Protein AF-A0A7G2LRY9-F1 (afdb_monomer_lite)

pLDDT: mean 87.13, std 8.14, range [65.0, 96.06]

Secondary structure (DSSP, 8-state):
--HHHHHHHHHHHHHHHHHTT--HHHHHHHHHHHHHHHHTTTHHHHHHHHHHHHHHHT-GGGTHHHHHHHHHHHHHHTTHHHHHHHHHHTT-

Foldseek 3Di:
DPPVVLVCCLVVQLVVCVVVVHPNVVSVCVSQCVSQCVPVPHPVSNVVVVVVVVVVVVPVVCVVVVVVVVVVVVCVVVCVVVVVVVVVVVVD

Structure (mmCIF, N/CA/C/O backbone):
data_AF-A0A7G2LRY9-F1
#
_entry.id   AF-A0A7G2LRY9-F1
#
loop_
_atom_site.group_PDB
_atom_site.id
_atom_site.type_symbol
_atom_site.label_atom_id
_atom_site.label_alt_id
_atom_site.label_comp_id
_atom_site.label_asym_id
_atom_site.label_entity_id
_atom_site.label_seq_id
_atom_site.pdbx_PDB_ins_code
_atom_site.Cartn_x
_atom_site.Cartn_y
_atom_site.Cartn_z
_atom_site.occupancy
_atom_site.B_iso_or_equiv
_atom_site.auth_seq_id
_atom_site.auth_comp_id
_atom_site.auth_asym_id
_atom_site.auth_atom_id
_atom_site.pdbx_PDB_model_num
ATOM 1 N N . MET A 1 1 ? 12.015 2.389 -26.752 1.00 65.00 1 MET A N 1
ATOM 2 C CA . MET A 1 1 ? 11.504 1.024 -26.993 1.00 65.00 1 MET A CA 1
ATOM 3 C C . MET A 1 1 ? 10.112 1.157 -27.567 1.00 65.00 1 MET A C 1
ATOM 5 O O . MET A 1 1 ? 9.400 2.053 -27.125 1.00 65.00 1 MET A O 1
ATOM 9 N N . ASP A 1 2 ? 9.736 0.316 -28.526 1.00 88.50 2 ASP A N 1
ATOM 10 C CA . ASP A 1 2 ? 8.340 0.244 -28.951 1.00 88.50 2 ASP A CA 1
ATOM 11 C C . ASP A 1 2 ? 7.462 -0.167 -27.770 1.00 88.50 2 ASP A C 1
ATOM 13 O O . ASP A 1 2 ? 7.759 -1.132 -27.063 1.00 88.50 2 ASP A O 1
ATOM 17 N N . TRP A 1 3 ? 6.378 0.576 -27.554 1.00 84.62 3 TRP A N 1
ATOM 18 C CA . TRP A 1 3 ? 5.436 0.353 -26.455 1.00 84.62 3 TRP A CA 1
ATOM 19 C C . TRP A 1 3 ? 4.855 -1.069 -26.483 1.00 84.62 3 TRP A C 1
ATOM 21 O O . TRP A 1 3 ? 4.634 -1.664 -25.429 1.00 84.62 3 TRP A O 1
ATOM 31 N N . GLY A 1 4 ? 4.700 -1.645 -27.682 1.00 91.38 4 GLY A N 1
ATOM 32 C CA . GLY A 1 4 ? 4.295 -3.036 -27.870 1.00 91.38 4 GLY A CA 1
ATOM 33 C C . GLY A 1 4 ? 5.280 -4.025 -27.245 1.00 91.38 4 GLY A C 1
ATOM 34 O O . GLY A 1 4 ? 4.857 -4.897 -26.492 1.00 91.38 4 GLY A O 1
ATOM 35 N N . LEU A 1 5 ? 6.588 -3.839 -27.467 1.00 89.44 5 LEU A N 1
ATOM 36 C CA . LEU A 1 5 ? 7.635 -4.699 -26.905 1.00 89.44 5 LEU A CA 1
ATOM 37 C C . LEU A 1 5 ? 7.655 -4.620 -25.372 1.00 89.44 5 LEU A C 1
ATOM 39 O O . LEU A 1 5 ? 7.719 -5.649 -24.696 1.00 89.44 5 LEU A O 1
ATOM 43 N N . THR A 1 6 ? 7.554 -3.407 -24.822 1.00 88.12 6 THR A N 1
ATOM 44 C CA . THR A 1 6 ? 7.498 -3.180 -23.371 1.00 88.12 6 THR A CA 1
ATOM 45 C C . THR A 1 6 ? 6.288 -3.870 -22.742 1.00 88.12 6 THR A C 1
ATOM 47 O O . THR A 1 6 ? 6.439 -4.564 -21.737 1.00 88.12 6 THR A O 1
ATOM 50 N N . LEU A 1 7 ? 5.105 -3.751 -23.353 1.00 88.31 7 LEU A N 1
ATOM 51 C CA . LEU A 1 7 ? 3.897 -4.419 -22.869 1.00 88.31 7 LEU A CA 1
ATOM 52 C C . LEU A 1 7 ? 4.027 -5.937 -22.916 1.00 88.31 7 LEU A C 1
ATOM 54 O O . LEU A 1 7 ? 3.741 -6.594 -21.919 1.00 88.31 7 LEU A O 1
ATOM 58 N N . THR A 1 8 ? 4.499 -6.501 -24.030 1.00 92.94 8 THR A N 1
ATOM 59 C CA . THR A 1 8 ? 4.681 -7.953 -24.146 1.00 92.94 8 THR A CA 1
ATOM 60 C C . THR A 1 8 ? 5.695 -8.498 -23.147 1.00 92.94 8 THR A C 1
ATOM 62 O O . THR A 1 8 ? 5.474 -9.574 -22.602 1.00 92.94 8 THR A O 1
ATOM 65 N N . LEU A 1 9 ? 6.767 -7.759 -22.844 1.00 91.38 9 LEU A N 1
ATOM 66 C CA . LEU A 1 9 ? 7.747 -8.163 -21.833 1.00 91.38 9 LEU A CA 1
ATOM 67 C C . LEU A 1 9 ? 7.157 -8.128 -20.420 1.00 91.38 9 LEU A C 1
ATOM 69 O O . LEU A 1 9 ? 7.365 -9.064 -19.652 1.00 91.38 9 LEU A O 1
ATOM 73 N N . MET A 1 10 ? 6.397 -7.084 -20.077 1.00 90.56 10 MET A N 1
ATOM 74 C CA . MET A 1 10 ? 5.776 -6.969 -18.755 1.00 90.56 10 MET A CA 1
ATOM 75 C C . MET A 1 10 ? 4.664 -8.007 -18.553 1.00 90.56 10 MET A C 1
ATOM 77 O O . MET A 1 10 ? 4.676 -8.727 -17.556 1.00 90.56 10 MET A O 1
ATOM 81 N N . LEU A 1 11 ? 3.732 -8.132 -19.504 1.00 92.56 11 LEU A N 1
ATOM 82 C CA . LEU A 1 11 ? 2.649 -9.119 -19.423 1.00 92.56 11 LEU A CA 1
ATOM 83 C C . LEU A 1 11 ? 3.177 -10.552 -19.523 1.00 92.56 11 LEU A C 1
ATOM 85 O O . LEU A 1 11 ? 2.744 -11.418 -18.768 1.00 92.56 11 LEU A O 1
ATOM 89 N N . GLY A 1 12 ? 4.126 -10.798 -20.428 1.00 95.06 12 GLY A N 1
ATOM 90 C CA . GLY A 1 12 ? 4.759 -12.103 -20.596 1.00 95.06 12 GLY A CA 1
ATOM 91 C C . GLY A 1 12 ? 5.544 -12.518 -19.354 1.00 95.06 12 GLY A C 1
ATOM 92 O O . GLY A 1 12 ? 5.387 -13.639 -18.882 1.00 95.06 12 GLY A O 1
ATOM 93 N N . GLY A 1 13 ? 6.322 -11.603 -18.766 1.00 93.44 13 GLY A N 1
ATOM 94 C CA . GLY A 1 13 ? 7.041 -11.850 -17.515 1.00 93.44 13 GLY A CA 1
ATOM 95 C C . GLY A 1 13 ? 6.102 -12.168 -16.351 1.00 93.44 13 GLY A C 1
ATOM 96 O O . GLY A 1 13 ? 6.347 -13.117 -15.607 1.00 93.44 13 GLY A O 1
ATOM 97 N N . LEU A 1 14 ? 4.987 -11.438 -16.234 1.00 94.31 14 LEU A N 1
ATOM 98 C CA . LEU A 1 14 ? 3.953 -11.735 -15.242 1.00 94.31 14 LEU A CA 1
ATOM 99 C C . LEU A 1 14 ? 3.347 -13.125 -15.464 1.00 94.31 14 LEU A C 1
ATOM 101 O O . LEU A 1 14 ? 3.262 -13.905 -14.520 1.00 94.31 14 LEU A O 1
ATOM 105 N N . ALA A 1 15 ? 2.969 -13.454 -16.700 1.00 95.25 15 ALA A N 1
ATOM 106 C CA . ALA A 1 15 ? 2.400 -14.755 -17.035 1.00 95.25 15 ALA A CA 1
ATOM 107 C C . ALA A 1 15 ? 3.363 -15.902 -16.694 1.00 95.25 15 ALA A C 1
ATOM 109 O O . ALA A 1 15 ? 2.951 -16.876 -16.072 1.00 95.25 15 ALA A O 1
ATOM 110 N N . VAL A 1 16 ? 4.652 -15.768 -17.021 1.00 96.00 16 VAL A N 1
ATOM 111 C CA . VAL A 1 16 ? 5.676 -16.772 -16.688 1.00 96.00 16 VAL A CA 1
ATOM 112 C C . VAL A 1 16 ? 5.811 -16.957 -15.175 1.00 96.00 16 VAL A C 1
ATOM 114 O O . VAL A 1 16 ? 5.823 -18.091 -14.703 1.00 96.00 16 VAL A O 1
ATOM 117 N N . LEU A 1 17 ? 5.859 -15.871 -14.397 1.00 94.62 17 LEU A N 1
ATOM 118 C CA . LEU A 1 17 ? 5.952 -15.956 -12.933 1.00 94.62 17 LEU A CA 1
ATOM 119 C C . LEU A 1 17 ? 4.728 -16.636 -12.310 1.00 94.62 17 LEU A C 1
ATOM 121 O O . LEU A 1 17 ? 4.870 -17.423 -11.374 1.00 94.62 17 LEU A O 1
ATOM 125 N N . LEU A 1 18 ? 3.537 -16.369 -12.849 1.00 95.69 18 LEU A N 1
ATOM 126 C CA . LEU A 1 18 ? 2.305 -17.022 -12.410 1.00 95.69 18 LEU A CA 1
ATOM 127 C C . LEU A 1 18 ? 2.275 -18.509 -12.788 1.00 95.69 18 LEU A C 1
ATOM 129 O O . LEU A 1 18 ? 1.845 -19.326 -11.980 1.00 95.69 18 LEU A O 1
ATOM 133 N N . LEU A 1 19 ? 2.778 -18.880 -13.970 1.00 95.88 19 LEU A N 1
ATOM 134 C CA . LEU A 1 19 ? 2.870 -20.280 -14.405 1.00 95.88 19 LEU A CA 1
ATOM 135 C C . LEU A 1 19 ? 3.830 -21.110 -13.541 1.00 95.88 19 LEU A C 1
ATOM 137 O O . LEU A 1 19 ? 3.605 -22.303 -13.358 1.00 95.88 19 LEU A O 1
ATOM 141 N N . ILE A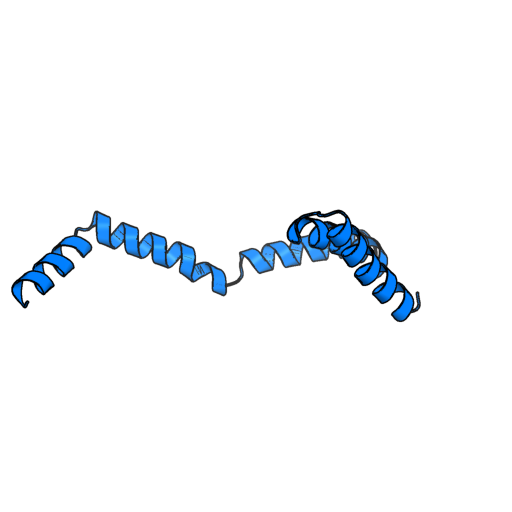 1 20 ? 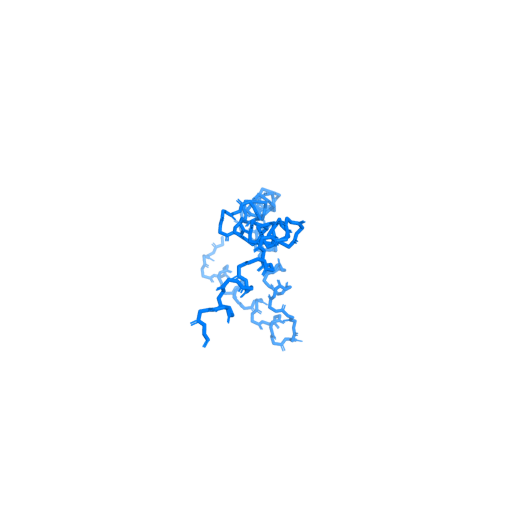4.866 -20.485 -12.974 1.00 95.31 20 ILE A N 1
ATOM 142 C CA . ILE A 1 20 ? 5.791 -21.122 -12.018 1.00 95.31 20 ILE A CA 1
ATOM 143 C C . ILE A 1 20 ? 5.125 -21.329 -10.636 1.00 95.31 20 ILE A C 1
ATOM 145 O O . ILE A 1 20 ? 5.678 -22.002 -9.769 1.00 95.31 20 ILE A O 1
ATOM 149 N N . GLY A 1 21 ? 3.912 -20.804 -10.427 1.00 91.81 21 GLY A N 1
ATOM 150 C CA . GLY A 1 21 ? 3.143 -20.968 -9.191 1.00 91.81 21 GLY A CA 1
ATOM 151 C C . GLY A 1 21 ? 3.462 -19.929 -8.116 1.00 91.81 21 GLY A C 1
ATOM 152 O O . GLY A 1 21 ? 3.101 -20.116 -6.954 1.00 91.81 21 GLY A O 1
ATOM 153 N N . LEU A 1 22 ? 4.133 -18.828 -8.473 1.00 92.88 22 LEU A N 1
ATOM 154 C CA . LEU A 1 22 ? 4.402 -17.744 -7.535 1.00 92.88 22 LEU A CA 1
ATOM 155 C C . LEU A 1 22 ? 3.079 -17.047 -7.147 1.00 92.88 22 LEU A C 1
ATOM 157 O O . LEU A 1 22 ? 2.289 -16.717 -8.037 1.00 92.88 22 LEU A O 1
ATOM 161 N N . PRO A 1 23 ? 2.824 -16.761 -5.853 1.00 92.44 23 PRO A N 1
ATOM 162 C CA . PRO A 1 23 ? 1.625 -16.035 -5.459 1.00 92.44 23 PRO A CA 1
ATOM 163 C C . PRO A 1 23 ? 1.550 -14.677 -6.160 1.00 92.44 23 PRO A C 1
ATOM 165 O O . PRO A 1 23 ? 2.553 -13.966 -6.281 1.00 92.44 23 PRO A O 1
ATOM 168 N N . VAL A 1 24 ? 0.339 -14.308 -6.582 1.00 90.50 24 VAL A N 1
ATOM 169 C CA . VAL A 1 24 ? 0.079 -13.163 -7.470 1.00 90.50 24 VAL A CA 1
ATOM 170 C C . VAL A 1 24 ? 0.743 -11.877 -6.977 1.00 90.50 24 VAL A C 1
ATOM 172 O O . VAL A 1 24 ? 1.332 -11.157 -7.776 1.00 90.50 24 VAL A O 1
ATOM 175 N N . ALA A 1 25 ? 0.721 -11.621 -5.665 1.00 87.75 25 ALA A N 1
ATOM 176 C CA . ALA A 1 25 ? 1.326 -10.434 -5.062 1.00 87.75 25 ALA A CA 1
ATOM 177 C C . ALA A 1 25 ? 2.836 -10.316 -5.347 1.00 87.75 25 ALA A C 1
ATOM 179 O O . ALA A 1 25 ? 3.304 -9.250 -5.744 1.00 87.75 25 ALA A O 1
ATOM 180 N N . PHE A 1 26 ? 3.596 -11.406 -5.203 1.00 89.12 26 PHE A N 1
ATOM 181 C CA . PHE A 1 26 ? 5.043 -11.392 -5.440 1.00 89.12 26 PHE A CA 1
ATOM 182 C C . PHE A 1 26 ? 5.369 -11.260 -6.926 1.00 89.12 26 PHE A C 1
ATOM 184 O O . PHE A 1 26 ? 6.280 -10.517 -7.287 1.00 89.12 26 PHE A O 1
ATOM 191 N N . ALA A 1 27 ? 4.593 -11.923 -7.789 1.00 92.75 27 ALA A N 1
ATOM 192 C CA . ALA A 1 27 ? 4.742 -11.793 -9.234 1.00 92.75 27 ALA A CA 1
ATOM 193 C C . ALA A 1 27 ? 4.502 -10.342 -9.685 1.00 92.75 27 ALA A C 1
ATOM 195 O O . ALA A 1 27 ? 5.297 -9.778 -10.437 1.00 92.75 27 ALA A O 1
ATOM 196 N N . PHE A 1 28 ? 3.454 -9.707 -9.152 1.00 89.38 28 PHE A N 1
ATOM 197 C CA . PHE A 1 28 ? 3.139 -8.311 -9.438 1.00 89.38 28 PHE A CA 1
ATOM 198 C C . PHE A 1 28 ? 4.243 -7.364 -8.968 1.00 89.38 28 PHE A C 1
ATOM 200 O O . PHE A 1 28 ? 4.688 -6.517 -9.741 1.00 89.38 28 PHE A O 1
ATOM 207 N N . ILE A 1 29 ? 4.722 -7.514 -7.730 1.00 88.94 29 ILE A N 1
ATOM 208 C CA . ILE A 1 29 ? 5.783 -6.659 -7.180 1.00 88.94 29 ILE A CA 1
ATOM 209 C C . ILE A 1 29 ? 7.075 -6.807 -7.992 1.00 88.94 29 ILE A C 1
ATOM 211 O O . ILE A 1 29 ? 7.704 -5.802 -8.320 1.00 88.94 29 ILE A O 1
ATOM 215 N N . ALA A 1 30 ? 7.455 -8.029 -8.373 1.00 90.81 30 ALA A N 1
ATOM 216 C CA . ALA A 1 30 ? 8.661 -8.272 -9.160 1.00 90.81 30 ALA A CA 1
ATOM 217 C C . ALA A 1 30 ? 8.594 -7.584 -10.534 1.00 90.81 30 ALA A C 1
ATOM 219 O O . ALA A 1 30 ? 9.475 -6.796 -10.881 1.00 90.81 30 ALA A O 1
ATOM 220 N N . VAL A 1 31 ? 7.517 -7.817 -11.292 1.00 92.25 31 VAL A N 1
ATOM 221 C CA . VAL A 1 31 ? 7.345 -7.246 -12.639 1.00 92.25 31 VAL A CA 1
ATOM 222 C C . VAL A 1 31 ? 7.212 -5.729 -12.596 1.00 92.25 31 VAL A C 1
ATOM 224 O O . VAL A 1 31 ? 7.795 -5.041 -13.431 1.00 92.25 31 VAL A O 1
ATOM 227 N N . THR A 1 32 ? 6.477 -5.186 -11.625 1.00 87.44 32 THR A N 1
ATOM 228 C CA . THR A 1 32 ? 6.294 -3.732 -11.500 1.00 87.44 32 THR A CA 1
ATOM 229 C C . THR A 1 32 ? 7.577 -3.031 -11.066 1.00 87.44 32 THR A C 1
ATOM 231 O O . THR A 1 32 ? 7.873 -1.968 -11.602 1.00 87.44 32 THR A O 1
ATOM 234 N N . THR A 1 33 ? 8.386 -3.635 -10.188 1.00 88.56 33 THR A N 1
ATOM 235 C CA . THR A 1 33 ? 9.689 -3.085 -9.769 1.00 88.56 33 THR A CA 1
ATOM 236 C C . THR A 1 33 ? 10.683 -3.058 -10.927 1.00 88.56 33 THR A C 1
ATOM 238 O O . THR A 1 33 ? 11.270 -2.015 -11.217 1.00 88.56 33 THR A O 1
ATOM 241 N N . VAL A 1 34 ? 10.826 -4.181 -11.638 1.00 89.56 34 VAL A N 1
ATOM 242 C CA . VAL A 1 34 ? 11.696 -4.281 -12.820 1.00 89.56 34 VAL A CA 1
ATOM 243 C C . VAL A 1 34 ? 11.206 -3.339 -13.923 1.00 89.56 34 VAL A C 1
ATOM 245 O O . VAL A 1 34 ? 11.986 -2.568 -14.480 1.00 89.56 34 VAL A O 1
ATOM 248 N N . GLY A 1 35 ? 9.900 -3.329 -14.196 1.00 88.12 35 GLY A N 1
ATOM 249 C CA . GLY A 1 35 ? 9.294 -2.443 -15.185 1.00 88.12 35 GLY A CA 1
ATOM 250 C C . GLY A 1 35 ? 9.477 -0.966 -14.845 1.00 88.12 35 GLY A C 1
ATOM 251 O O . GLY A 1 35 ? 9.809 -0.179 -15.724 1.00 88.12 35 GLY A O 1
ATOM 252 N N . ALA A 1 36 ? 9.346 -0.571 -13.579 1.00 87.00 36 ALA A N 1
ATOM 253 C CA . ALA A 1 36 ? 9.560 0.815 -13.181 1.00 87.00 36 ALA A CA 1
ATOM 254 C C . ALA A 1 36 ? 11.007 1.269 -13.383 1.00 87.00 36 ALA A C 1
ATOM 256 O O . ALA A 1 36 ? 11.227 2.389 -13.843 1.00 87.00 36 ALA A O 1
ATOM 257 N N . TYR A 1 37 ? 11.985 0.403 -13.117 1.00 85.19 37 TYR A N 1
ATOM 258 C CA . TYR A 1 37 ? 13.385 0.718 -13.378 1.00 85.19 37 TYR A CA 1
ATOM 259 C C . TYR A 1 37 ? 13.652 0.933 -14.877 1.00 85.19 37 TYR A C 1
ATOM 261 O O . TYR A 1 37 ? 14.236 1.942 -15.268 1.00 85.19 37 TYR A O 1
ATOM 269 N N . PHE A 1 38 ? 13.175 0.037 -15.743 1.00 84.50 38 PHE A N 1
ATOM 270 C CA . PHE A 1 38 ? 13.466 0.120 -17.180 1.00 84.50 38 PHE A CA 1
ATOM 271 C C . PHE A 1 38 ? 12.592 1.122 -17.951 1.00 84.50 38 PHE A C 1
ATOM 273 O O . PHE A 1 38 ? 13.048 1.685 -18.944 1.00 84.50 38 PHE A O 1
ATOM 280 N N . VAL A 1 39 ? 11.350 1.361 -17.516 1.00 83.75 39 VAL A N 1
ATOM 281 C CA . VAL A 1 39 ? 10.358 2.159 -18.262 1.00 83.75 39 VAL A CA 1
ATOM 282 C C . VAL A 1 39 ? 10.211 3.577 -17.707 1.00 83.75 39 VAL A C 1
ATOM 284 O O . VAL A 1 39 ? 10.048 4.514 -18.484 1.00 83.75 39 VAL A O 1
ATOM 287 N N . LEU A 1 40 ? 10.297 3.767 -16.385 1.00 81.00 40 LEU A N 1
ATOM 288 C CA . LEU A 1 40 ? 10.075 5.070 -15.733 1.00 81.00 40 LEU A CA 1
ATOM 289 C C . LEU A 1 40 ? 11.374 5.855 -15.452 1.00 81.00 40 LEU A C 1
ATOM 291 O O . LEU A 1 40 ? 11.350 6.861 -14.742 1.00 81.00 40 LEU A O 1
ATOM 295 N N . GLY A 1 41 ? 12.506 5.442 -16.029 1.00 81.56 41 GLY A N 1
ATOM 296 C CA . GLY A 1 41 ? 13.766 6.192 -15.950 1.00 81.56 41 GLY A CA 1
ATOM 297 C C . GLY A 1 41 ? 14.618 5.863 -14.722 1.00 81.56 41 GLY A C 1
ATOM 298 O O . GLY A 1 41 ? 15.086 6.771 -14.031 1.00 81.56 41 GLY A O 1
ATOM 299 N N . GLY A 1 42 ? 14.822 4.571 -14.455 1.00 81.75 42 GLY A N 1
ATOM 300 C CA . GLY A 1 42 ? 15.757 4.063 -13.453 1.00 81.75 42 GLY A CA 1
ATOM 301 C C . GLY A 1 42 ? 15.317 4.363 -12.023 1.00 81.75 42 GLY A C 1
ATOM 302 O O . GLY A 1 42 ? 14.200 4.041 -11.610 1.00 81.75 42 GLY A O 1
ATOM 303 N N . ASP A 1 43 ? 16.196 5.026 -11.273 1.00 79.38 43 ASP A N 1
ATOM 304 C CA . ASP A 1 43 ? 16.019 5.319 -9.844 1.00 79.38 43 ASP A CA 1
ATOM 305 C C . ASP A 1 43 ? 14.753 6.138 -9.552 1.00 79.38 43 ASP A C 1
ATOM 307 O O . ASP A 1 43 ? 14.102 5.966 -8.518 1.00 79.38 43 ASP A O 1
ATOM 311 N N . ARG A 1 44 ? 14.345 7.001 -10.492 1.00 79.31 44 ARG A N 1
ATOM 312 C CA . ARG A 1 44 ? 13.115 7.799 -10.367 1.00 79.31 44 ARG A CA 1
ATOM 313 C C . ARG A 1 44 ? 11.859 6.934 -10.417 1.00 79.31 44 ARG A C 1
ATOM 315 O O . ARG A 1 44 ? 10.904 7.225 -9.698 1.00 79.31 44 ARG A O 1
ATOM 322 N N . GLY A 1 45 ? 11.872 5.865 -11.211 1.00 80.81 45 GLY A N 1
ATOM 323 C CA . GLY A 1 45 ? 10.774 4.906 -11.301 1.00 80.81 45 GLY A CA 1
ATOM 324 C C . GLY A 1 45 ? 10.591 4.115 -10.008 1.00 80.81 45 GLY A C 1
ATOM 325 O O . GLY A 1 45 ? 9.468 3.962 -9.528 1.00 80.81 45 GLY A O 1
ATOM 326 N N . ILE A 1 46 ? 11.693 3.692 -9.386 1.00 82.44 46 ILE A N 1
ATOM 327 C CA . ILE A 1 46 ? 11.654 2.993 -8.094 1.00 82.44 46 ILE A CA 1
ATOM 328 C C . ILE A 1 46 ? 11.163 3.933 -6.983 1.00 82.44 46 ILE A C 1
ATOM 330 O O . ILE A 1 46 ? 10.291 3.566 -6.195 1.00 82.44 46 ILE A O 1
ATOM 334 N N . LEU A 1 47 ? 11.643 5.180 -6.953 1.00 83.25 47 LEU A N 1
ATOM 335 C CA . LEU A 1 47 ? 11.164 6.176 -5.991 1.00 83.25 47 LEU A CA 1
ATOM 336 C C . LEU A 1 47 ? 9.670 6.507 -6.182 1.00 83.25 47 LEU A C 1
ATOM 338 O O . LEU A 1 47 ? 8.972 6.820 -5.215 1.00 83.25 47 LEU A O 1
ATOM 342 N N . GLN A 1 48 ? 9.165 6.435 -7.416 1.00 80.75 48 GLN A N 1
ATOM 343 C CA . GLN A 1 48 ? 7.742 6.596 -7.714 1.00 80.75 48 GLN A CA 1
ATOM 344 C C . GLN A 1 48 ? 6.913 5.420 -7.188 1.00 80.75 48 GLN A C 1
ATOM 346 O O . GLN A 1 48 ? 5.851 5.647 -6.610 1.00 80.75 48 GLN A O 1
ATOM 351 N N . LEU A 1 49 ? 7.398 4.182 -7.319 1.00 82.31 49 LEU A N 1
ATOM 352 C CA . LEU A 1 49 ? 6.749 3.016 -6.711 1.00 82.31 49 LEU A CA 1
ATOM 353 C C . LEU A 1 49 ? 6.652 3.157 -5.190 1.00 82.31 49 LEU A C 1
ATOM 355 O O . LEU A 1 49 ? 5.569 2.967 -4.643 1.00 82.31 49 LEU A O 1
ATOM 359 N N . ALA A 1 50 ? 7.737 3.570 -4.528 1.00 79.69 50 ALA A N 1
ATOM 360 C CA . ALA A 1 50 ? 7.755 3.795 -3.081 1.00 79.69 50 ALA A CA 1
ATOM 361 C C . ALA A 1 50 ? 6.751 4.880 -2.638 1.00 79.69 50 ALA A C 1
ATOM 363 O O . ALA A 1 50 ? 6.058 4.736 -1.626 1.00 79.69 50 ALA A O 1
ATOM 364 N N . ARG A 1 51 ? 6.621 5.960 -3.421 1.00 81.06 51 ARG A N 1
ATOM 365 C CA . ARG A 1 51 ? 5.606 6.998 -3.181 1.00 81.06 51 ARG A CA 1
ATOM 366 C C . ARG A 1 51 ? 4.186 6.478 -3.376 1.00 81.06 51 ARG A C 1
ATOM 368 O O . ARG A 1 51 ? 3.344 6.691 -2.507 1.00 81.06 51 ARG A O 1
ATOM 375 N N . ASN A 1 52 ? 3.932 5.751 -4.461 1.00 79.44 52 ASN A N 1
ATOM 376 C CA . ASN A 1 52 ? 2.621 5.167 -4.739 1.00 79.44 52 ASN A CA 1
ATOM 377 C C . ASN A 1 52 ? 2.210 4.140 -3.673 1.00 79.44 52 ASN A C 1
ATOM 379 O O . ASN A 1 52 ? 1.040 4.095 -3.296 1.00 79.44 52 ASN A O 1
ATOM 383 N N . SER A 1 53 ? 3.148 3.348 -3.141 1.00 74.00 53 SER A N 1
ATOM 384 C CA . SER A 1 53 ? 2.861 2.414 -2.047 1.00 74.00 53 SER A CA 1
ATOM 385 C C . SER A 1 53 ? 2.508 3.142 -0.752 1.00 74.00 53 SER A C 1
ATOM 387 O O . SER A 1 53 ? 1.520 2.791 -0.113 1.00 74.00 53 SER A O 1
ATOM 389 N N . ALA A 1 54 ? 3.244 4.201 -0.393 1.00 71.81 54 ALA A N 1
ATOM 390 C CA . ALA A 1 54 ? 2.931 5.007 0.788 1.00 71.81 54 ALA A CA 1
ATOM 391 C C . ALA A 1 54 ? 1.554 5.683 0.664 1.00 71.81 54 ALA A C 1
ATOM 393 O O . ALA A 1 54 ? 0.760 5.670 1.603 1.00 71.81 54 ALA A O 1
ATOM 394 N N . GLN A 1 55 ? 1.233 6.201 -0.524 1.00 74.19 55 GLN A N 1
ATOM 395 C CA . GLN A 1 55 ? -0.068 6.799 -0.816 1.00 74.19 55 GLN A CA 1
ATOM 396 C C . GLN A 1 55 ? -1.206 5.763 -0.813 1.00 74.19 55 GLN A C 1
ATOM 398 O O . GLN A 1 55 ? -2.317 6.076 -0.396 1.00 74.19 55 GLN A O 1
ATOM 403 N N . SER A 1 56 ? -0.929 4.521 -1.224 1.00 69.31 56 SER A N 1
ATOM 404 C CA . SER A 1 56 ? -1.903 3.420 -1.190 1.00 69.31 56 SER A CA 1
ATOM 405 C C . SER A 1 56 ? -2.222 2.955 0.234 1.00 69.31 56 SER A C 1
ATOM 407 O O . SER A 1 56 ? -3.356 2.574 0.505 1.00 69.31 56 SER A O 1
ATOM 409 N N . VAL A 1 57 ? -1.259 3.015 1.159 1.00 65.75 57 VAL A N 1
ATOM 410 C CA . VAL A 1 57 ? -1.499 2.736 2.589 1.00 65.75 57 VAL A CA 1
ATOM 411 C C . VAL A 1 57 ? -2.237 3.894 3.264 1.00 65.75 57 VAL A C 1
ATOM 413 O O . VAL A 1 57 ? -3.124 3.667 4.079 1.00 65.75 57 VAL A O 1
ATOM 416 N N . ALA A 1 58 ? -1.936 5.137 2.881 1.00 66.38 58 ALA A N 1
ATOM 417 C CA . ALA A 1 58 ? -2.660 6.326 3.336 1.00 66.38 58 ALA A CA 1
ATOM 418 C C . ALA A 1 58 ? -4.051 6.486 2.687 1.00 66.38 58 ALA A C 1
ATOM 420 O O . ALA A 1 58 ? -4.715 7.508 2.869 1.00 66.38 58 ALA A O 1
ATOM 421 N N . ASN A 1 59 ? -4.488 5.508 1.893 1.00 70.31 59 ASN A N 1
ATOM 422 C CA . ASN A 1 59 ? -5.705 5.616 1.116 1.00 70.31 59 ASN A CA 1
ATOM 423 C C . ASN A 1 59 ? -6.919 5.536 2.050 1.00 70.31 59 ASN A C 1
ATOM 425 O O . ASN A 1 59 ? -7.095 4.572 2.798 1.00 70.31 59 ASN A O 1
ATOM 429 N N . PHE A 1 60 ? -7.767 6.565 2.001 1.00 66.12 60 PHE A N 1
ATOM 430 C CA . PHE A 1 60 ? -8.872 6.775 2.943 1.00 66.12 60 PHE A CA 1
ATOM 431 C C . PHE A 1 60 ? -9.849 5.592 3.006 1.00 66.12 60 PHE A C 1
ATOM 433 O O . PHE A 1 60 ? -10.491 5.381 4.026 1.00 66.12 60 PHE A O 1
ATOM 440 N N . GLN A 1 61 ? -9.917 4.770 1.955 1.00 74.19 61 GLN A N 1
ATOM 441 C CA . GLN A 1 61 ? -10.738 3.556 1.917 1.00 74.19 61 GLN A CA 1
ATOM 442 C C . GLN A 1 61 ? -10.340 2.500 2.961 1.00 74.19 61 GLN A C 1
ATOM 444 O O . GLN A 1 61 ? -11.179 1.683 3.330 1.00 74.19 61 GLN A O 1
ATOM 449 N N . LEU A 1 62 ? -9.095 2.512 3.452 1.00 78.12 62 LEU A N 1
ATOM 450 C CA . LEU A 1 62 ? -8.627 1.600 4.502 1.00 78.12 62 LEU A CA 1
ATOM 451 C C . LEU A 1 62 ? -8.820 2.170 5.915 1.00 78.12 62 LEU A C 1
ATOM 453 O O . LEU A 1 62 ? -8.818 1.406 6.877 1.00 78.12 62 LEU A O 1
ATOM 457 N N . ALA A 1 63 ? -9.040 3.483 6.057 1.00 82.62 63 ALA A N 1
ATOM 458 C CA . ALA A 1 63 ? -9.269 4.141 7.346 1.00 82.62 63 ALA A CA 1
ATOM 459 C C . ALA A 1 63 ? -10.502 3.623 8.125 1.00 82.62 63 ALA A C 1
ATOM 461 O O . ALA A 1 63 ? -10.432 3.561 9.355 1.00 82.62 63 ALA A O 1
ATOM 462 N N . PRO A 1 64 ? -11.605 3.192 7.477 1.00 89.38 64 PRO A N 1
ATOM 463 C CA . PRO A 1 64 ? -12.719 2.562 8.171 1.00 89.38 64 PRO A CA 1
ATOM 464 C C . PRO A 1 64 ? -12.329 1.311 8.957 1.00 89.38 64 PRO A C 1
ATOM 466 O O . PRO A 1 64 ? -12.922 1.079 10.000 1.00 89.38 64 PRO A O 1
ATOM 469 N N . ILE A 1 65 ? -11.342 0.521 8.516 1.00 90.62 65 ILE A N 1
ATOM 470 C CA . ILE A 1 65 ? -10.996 -0.747 9.180 1.00 90.62 65 ILE A CA 1
ATOM 471 C C . ILE A 1 65 ? -10.491 -0.491 10.616 1.00 90.62 65 ILE A C 1
ATOM 473 O O . ILE A 1 65 ? -11.110 -1.006 11.550 1.00 90.62 65 ILE A O 1
ATOM 477 N N . PRO A 1 66 ? -9.457 0.348 10.851 1.00 90.00 66 PRO A N 1
ATOM 478 C CA . PRO A 1 66 ? -9.065 0.737 12.204 1.00 90.00 66 PRO A CA 1
ATOM 479 C C . PRO A 1 66 ? -10.179 1.425 12.994 1.00 90.00 66 PRO A C 1
ATOM 481 O O . PRO A 1 66 ? -10.306 1.180 14.188 1.00 90.00 66 PRO A O 1
ATOM 484 N N . LEU A 1 67 ? -10.991 2.276 12.354 1.00 92.62 67 LEU A N 1
ATOM 485 C CA . LEU A 1 67 ? -12.065 3.000 13.042 1.00 92.62 67 LEU A CA 1
ATOM 486 C C . LEU A 1 67 ? -13.193 2.071 13.507 1.00 92.62 67 LEU A C 1
ATOM 488 O O . LEU A 1 67 ? -13.721 2.270 14.596 1.00 92.62 67 LEU A O 1
ATOM 492 N N . PHE A 1 68 ? -13.535 1.042 12.728 1.00 92.81 68 PHE A N 1
ATOM 493 C CA . PHE A 1 68 ? -14.496 0.014 13.130 1.00 92.81 68 PHE A CA 1
ATOM 494 C C . PHE A 1 68 ? -13.963 -0.829 14.285 1.00 92.81 68 PHE A C 1
ATOM 496 O O . PHE A 1 68 ? -14.704 -1.085 15.230 1.00 92.81 68 PHE A O 1
ATOM 503 N N . ILE A 1 69 ? -12.683 -1.214 14.239 1.00 94.25 69 ILE A N 1
ATOM 504 C CA . ILE A 1 69 ? -12.031 -1.935 15.340 1.00 94.25 69 ILE A CA 1
ATOM 505 C C . ILE A 1 69 ? -12.039 -1.072 16.607 1.00 94.25 69 ILE A C 1
ATOM 507 O O . ILE A 1 69 ? -12.455 -1.538 17.663 1.00 94.25 69 ILE A O 1
ATOM 511 N N . LEU A 1 70 ? -11.653 0.202 16.496 1.00 95.38 70 LEU A N 1
ATOM 512 C CA . LEU A 1 70 ? -11.642 1.143 17.613 1.00 95.38 70 LEU A CA 1
ATOM 513 C C . LEU A 1 70 ? -13.045 1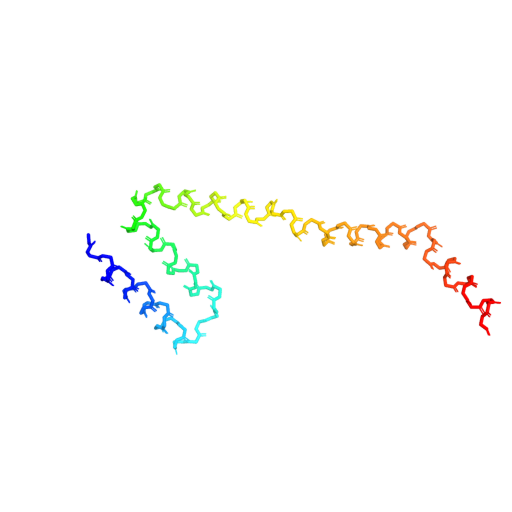.364 18.189 1.00 95.38 70 LEU A C 1
ATOM 515 O O . LEU A 1 70 ? -13.217 1.346 19.402 1.00 95.38 70 LEU A O 1
ATOM 519 N N . MET A 1 71 ? -14.050 1.565 17.336 1.00 95.12 71 MET A N 1
ATOM 520 C CA . MET A 1 71 ? -15.441 1.709 17.764 1.00 95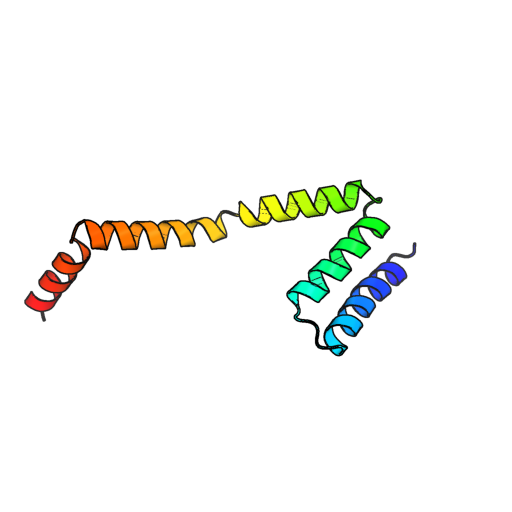.12 71 MET A CA 1
ATOM 521 C C . MET A 1 71 ? -15.929 0.455 18.494 1.00 95.12 71 MET A C 1
ATOM 523 O O . MET A 1 71 ? -16.525 0.583 19.562 1.00 95.12 71 MET A O 1
ATOM 527 N N . GLY A 1 72 ? -15.626 -0.735 17.966 1.00 93.06 72 GLY A N 1
ATOM 528 C CA . GLY A 1 72 ? -15.940 -2.006 18.614 1.00 93.06 72 GLY A CA 1
ATOM 529 C C . GLY A 1 72 ? -15.305 -2.115 19.999 1.00 93.06 72 GLY A C 1
ATOM 530 O O . GLY A 1 72 ? -16.008 -2.377 20.972 1.00 93.06 72 GLY A O 1
ATOM 531 N N . GLU A 1 73 ? -14.009 -1.821 20.105 1.00 95.25 73 GLU A N 1
ATOM 532 C CA . GLU A 1 73 ? -13.273 -1.846 21.373 1.00 95.25 73 GLU A CA 1
ATOM 533 C C . GLU A 1 73 ? -13.848 -0.845 22.384 1.00 95.25 73 GLU A C 1
ATOM 535 O O . GLU A 1 73 ? -14.117 -1.201 23.527 1.00 95.25 73 GLU A O 1
ATOM 540 N N . ILE A 1 74 ? -14.133 0.394 21.964 1.00 96.06 74 ILE A N 1
ATOM 541 C CA . ILE A 1 74 ? -14.767 1.407 22.821 1.00 96.06 74 ILE A CA 1
ATOM 542 C C . ILE A 1 74 ? -16.126 0.909 23.326 1.00 96.06 74 ILE A C 1
ATOM 544 O O . ILE A 1 74 ? -16.441 1.055 24.509 1.00 96.06 74 ILE A O 1
ATOM 548 N N . LEU A 1 75 ? -16.943 0.316 22.455 1.00 95.31 75 LEU A N 1
ATOM 549 C CA . LEU A 1 75 ? -18.272 -0.179 22.811 1.00 95.31 75 LEU A CA 1
ATOM 550 C C . LEU A 1 75 ? -18.204 -1.341 23.818 1.00 95.31 75 LEU A C 1
ATOM 552 O O . LEU A 1 75 ? -19.034 -1.411 24.733 1.00 95.31 75 LEU A O 1
ATOM 556 N N . PHE A 1 76 ? -17.204 -2.217 23.675 1.00 92.75 76 PHE A N 1
ATOM 557 C CA . PHE A 1 76 ? -16.915 -3.302 24.612 1.00 92.75 76 PHE A CA 1
ATOM 558 C C . PHE A 1 76 ? -16.414 -2.770 25.958 1.00 92.75 76 PHE A C 1
ATOM 560 O O . PHE A 1 76 ? -17.001 -3.096 26.992 1.00 92.75 76 PHE A O 1
ATOM 567 N N . GLN A 1 77 ? -15.412 -1.887 25.957 1.00 94.56 77 GLN A N 1
ATOM 568 C CA . GLN A 1 77 ? -14.798 -1.358 27.179 1.00 94.56 77 GLN A CA 1
ATOM 569 C C . GLN A 1 77 ? -15.760 -0.494 28.003 1.00 94.56 77 GLN A C 1
ATOM 571 O O . GLN A 1 77 ? -15.718 -0.495 29.231 1.00 94.56 77 GLN A O 1
ATOM 576 N N . THR A 1 78 ? -16.653 0.242 27.338 1.00 95.00 78 THR A N 1
ATOM 577 C CA . THR A 1 78 ? -17.678 1.069 28.000 1.00 95.00 78 THR A CA 1
ATOM 578 C C . THR A 1 78 ? -18.893 0.263 28.470 1.00 95.00 78 THR A C 1
ATOM 580 O O . THR A 1 78 ? -19.801 0.816 29.103 1.00 95.00 78 THR A O 1
ATOM 583 N N . GLY A 1 79 ? -1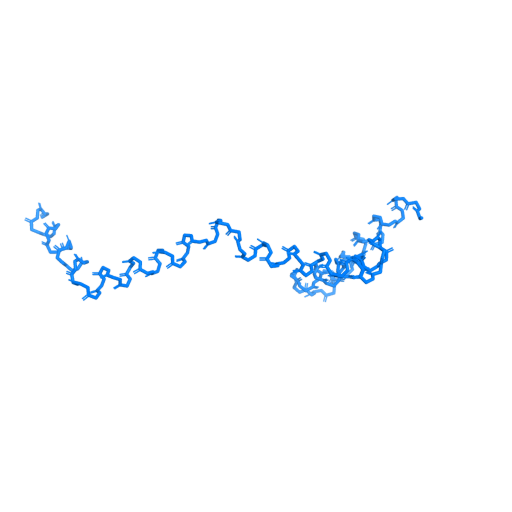8.966 -1.034 28.147 1.00 92.38 79 GLY A N 1
ATOM 584 C CA . GLY A 1 79 ? -20.111 -1.891 28.460 1.00 92.38 79 GLY A CA 1
ATOM 585 C C . GLY A 1 79 ? -21.408 -1.465 27.764 1.00 92.38 79 GLY A C 1
ATOM 586 O O . GLY A 1 79 ? -22.489 -1.911 28.145 1.00 92.38 79 GLY A O 1
ATOM 587 N N . VAL A 1 80 ? -21.340 -0.568 26.775 1.00 93.94 80 VAL A N 1
ATOM 588 C CA . VAL A 1 80 ? -22.512 -0.137 25.998 1.00 93.94 80 VAL A CA 1
ATOM 589 C C . VAL A 1 80 ? -22.984 -1.273 25.091 1.00 93.94 80 VAL A C 1
ATOM 591 O O . VAL A 1 80 ? -24.188 -1.441 24.931 1.00 93.94 80 VAL A O 1
ATOM 594 N N . ALA A 1 81 ? -22.063 -2.102 24.584 1.00 90.94 81 ALA A N 1
ATOM 595 C CA . ALA A 1 81 ? -22.395 -3.281 23.779 1.00 90.94 81 ALA A CA 1
ATOM 596 C C . ALA A 1 81 ? -23.333 -4.232 24.539 1.00 90.94 81 ALA A C 1
ATOM 598 O O . ALA A 1 81 ? -24.395 -4.590 24.040 1.00 90.94 81 ALA A O 1
ATOM 599 N N . HIS A 1 82 ? -22.973 -4.564 25.781 1.00 92.69 82 HIS A N 1
ATOM 600 C CA . HIS A 1 82 ? -23.770 -5.426 26.655 1.00 92.69 82 HIS A CA 1
ATOM 601 C C . HIS A 1 82 ? -25.128 -4.794 26.980 1.00 92.69 82 HIS A C 1
ATOM 603 O O . HIS A 1 82 ? -26.161 -5.424 26.794 1.00 92.69 82 HIS A O 1
ATOM 609 N N . ARG A 1 83 ? -25.148 -3.504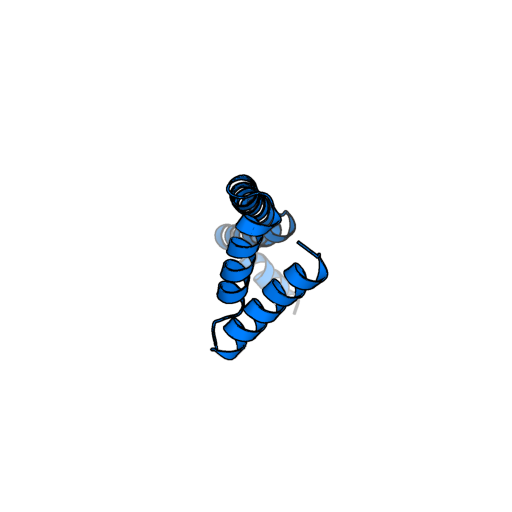 27.343 1.00 92.00 83 ARG A N 1
ATOM 610 C CA . ARG A 1 83 ? -26.397 -2.774 27.621 1.00 92.00 83 ARG A CA 1
ATOM 611 C C . ARG A 1 83 ? -27.352 -2.727 26.427 1.00 92.00 83 ARG A C 1
ATOM 613 O O . ARG A 1 83 ? -28.563 -2.738 26.623 1.00 92.00 83 ARG A O 1
ATOM 620 N N . ALA A 1 84 ? -26.827 -2.650 25.205 1.00 91.44 84 ALA A N 1
ATOM 621 C CA . ALA A 1 84 ? -27.639 -2.685 23.994 1.00 91.44 84 ALA A CA 1
ATOM 622 C C . ALA A 1 84 ? -28.269 -4.069 23.767 1.00 91.44 84 ALA A C 1
ATOM 624 O O . ALA A 1 84 ? -29.441 -4.139 23.401 1.00 91.44 84 ALA A O 1
ATOM 625 N N . ILE A 1 85 ? -27.523 -5.150 24.026 1.00 92.31 85 ILE A N 1
ATOM 626 C CA . ILE A 1 85 ? -28.031 -6.529 23.955 1.00 92.31 85 ILE A CA 1
ATOM 627 C C . ILE A 1 85 ? -29.139 -6.737 24.997 1.00 92.31 85 ILE A C 1
ATOM 629 O O . ILE A 1 85 ? -30.247 -7.118 24.626 1.00 92.31 85 ILE A O 1
ATOM 633 N N . ASP A 1 86 ? -28.885 -6.379 26.259 1.00 94.12 86 ASP A N 1
ATOM 634 C CA . ASP A 1 86 ? -29.858 -6.514 27.353 1.00 94.12 86 ASP A CA 1
ATOM 635 C C . ASP A 1 86 ? -31.161 -5.739 27.075 1.00 94.12 86 ASP A C 1
ATOM 637 O O . ASP A 1 86 ? -32.256 -6.165 27.446 1.00 94.12 86 ASP A O 1
ATOM 641 N N . ALA A 1 87 ? -31.062 -4.567 26.437 1.00 93.38 87 ALA A N 1
ATOM 642 C CA . ALA A 1 87 ? -32.223 -3.754 26.085 1.00 93.38 87 ALA A CA 1
ATOM 643 C C . ALA A 1 87 ? -33.089 -4.407 24.997 1.00 93.38 87 ALA A C 1
ATOM 645 O O . ALA A 1 87 ? -34.312 -4.309 25.067 1.00 93.38 87 ALA A O 1
ATOM 646 N N . ILE A 1 88 ? -32.468 -5.069 24.016 1.00 92.56 88 ILE A N 1
ATOM 647 C CA . ILE A 1 88 ? -33.169 -5.806 22.955 1.00 92.56 88 ILE A CA 1
ATOM 648 C C . ILE A 1 88 ? -33.845 -7.051 23.543 1.00 92.56 88 ILE A C 1
ATOM 650 O O . ILE A 1 88 ? -35.014 -7.294 23.256 1.00 92.56 88 ILE A O 1
ATOM 654 N N . GLU A 1 89 ? -33.146 -7.802 24.397 1.00 92.75 89 GLU A N 1
ATOM 655 C CA . GLU A 1 89 ? -33.670 -9.023 25.028 1.00 92.75 89 GLU A CA 1
ATOM 656 C C . GLU A 1 89 ? -34.907 -8.759 25.897 1.00 92.75 89 GLU A C 1
ATOM 658 O O . GLU A 1 89 ? -35.768 -9.614 26.020 1.00 92.75 89 GLU A O 1
ATOM 663 N N . ARG A 1 90 ? -35.053 -7.556 26.463 1.00 86.06 90 ARG A N 1
ATOM 664 C CA . ARG A 1 90 ? -36.261 -7.173 27.219 1.00 86.06 90 ARG A CA 1
ATOM 665 C C . ARG A 1 90 ? -37.487 -6.878 26.354 1.00 86.06 90 ARG A C 1
ATOM 667 O O . ARG A 1 90 ? -38.581 -6.749 26.901 1.00 86.06 90 ARG A O 1
ATOM 674 N N . VAL A 1 91 ? -37.299 -6.658 25.055 1.00 85.38 91 VAL A N 1
ATOM 675 C CA . VAL A 1 91 ? -38.368 -6.296 24.110 1.00 85.38 91 VAL A CA 1
ATOM 676 C C . VAL A 1 91 ? -38.844 -7.509 23.303 1.00 85.38 91 VAL A C 1
ATOM 678 O O . VAL A 1 91 ? -39.980 -7.499 22.827 1.00 85.38 91 VAL A O 1
ATOM 681 N N . VAL A 1 92 ? -37.997 -8.531 23.154 1.00 66.88 92 VAL A N 1
ATOM 682 C CA . VAL A 1 92 ? -38.322 -9.827 22.530 1.00 66.88 92 VAL A CA 1
ATOM 683 C C . VAL A 1 92 ? -38.890 -10.783 23.574 1.00 66.88 92 VAL A C 1
ATOM 685 O O . VAL A 1 92 ? -39.869 -11.483 23.234 1.00 66.88 92 VAL A O 1
#

Radius of gyration: 23.41 Å; chains: 1; bounding box: 54×29×57 Å

Sequence (92 aa):
MDWGLTLTLMLGGLAVLLLIGLPVAFAFIAVTTVGAYFVLGGDRGILQLARNSAQSVANFQLAPIPLFILMGEILFQTGVAHRAIDAIERVV